Protein 3MXZ (pdb70)

InterPro domains:
  IPR004226 Tubulin binding cofactor A [PF02970] (3-100)
  IPR004226 Tubulin binding cofactor A [PTHR21500] (1-110)
  IPR036126 Tubulin binding cofactor A superfamily [SSF46988] (3-104)

Foldseek 3Di:
DVVLLVVLQVLLVQLVVLVVVLVVLVVQLVVLVVVLVVCVVVVPDPVVSVVSVVVNVVSVVVNVVSLVSNVVSLVVNVVSLVVDVVDYDDDDSNVSSVVSNVVSVVD

Nearest PDB structures (foldseek):
  3mxz-assembly1_A  TM=1.009E+00  e=8.841E-15  Arabidopsis thaliana
  1h7c-assembly1_A  TM=8.710E-01  e=8.071E-06  Homo sapiens
  6b87-assembly1_A-2  TM=8.299E-01  e=1.239E+00  synthetic construct
  2v0o-assembly2_C  TM=8.055E-01  e=3.592E+00  Homo sapiens
  6qv0-assembly1_A  TM=7.891E-01  e=8.718E+00  Thermotoga maritima MSB8

CATH classification: 1.20.58.90

GO terms:
  GO:0005515 protein binding (F, IPI)
  GO:0005777 peroxisome (C, HDA)
  GO:0005829 cytosol (C, HDA)

B-factor: mean 23.15, std 12.08, range [2.93, 102.71]

Sequence (107 aa):
HMATIRNLKIKTSTCKRIVKELHSYEKEVEREAAKTADMKDKGADPYDLKQQENVLGESRMMIPDCHKRLESALADLKSTLAELEETEKEGPEIEDAKKTVADVEKQ

Solvent-accessible surface area: 6914 Å² total; per-residue (Å²): 58,126,58,24,50,113,72,0,104,108,52,4,59,53,0,84,87,9,8,150,50,0,80,73,79,64,92,70,13,90,136,24,32,52,109,8,53,91,27,119,123,164,61,26,75,110,172,56,32,119,106,6,71,86,62,22,32,98,10,118,124,69,27,77,86,0,61,143,93,6,111,75,8,20,58,63,0,85,69,8,23,67,104,9,85,89,94,82,100,80,30,98,51,18,119,46,0,122,59,7,20,64,74,6,96,85,71

Secondary structure (DSSP, 8-state):
-HHHHHHHHHHHHHHHHHHHHHHHHHHHHHHHHHHHHHHHHTT--HHHHHHHHHHHHHHHHHHHHHHHHHHHHHHHHHHHHHHHHT-----HHHHHHHHHHHHHHT-

Organism: Arabidopsis thaliana (NCBI:txid3702)

Structure (mmCIF, N/CA/C/O backbone):
data_3MXZ
#
_entry.id   3MXZ
#
_cell.length_a   54.974
_cell.length_b   54.974
_cell.length_c   67.419
_cell.angle_alpha   90.00
_cell.angle_beta   90.00
_cell.angle_gamma   90.00
#
_symmetry.space_group_name_H-M   'I 41'
#
loop_
_entity.id
_entity.type
_entity.pdbx_description
1 polymer 'Tubulin-specific chaperone A'
2 non-polymer 'NITRATE ION'
3 water water
#
loop_
_atom_site.group_PDB
_atom_site.id
_atom_site.type_symbol
_atom_site.label_atom_id
_atom_site.label_alt_id
_atom_site.label_comp_id
_atom_site.label_asym_id
_atom_site.label_entity_id
_atom_site.label_seq_id
_atom_site.pdbx_PDB_ins_code
_atom_site.Cartn_x
_atom_site.Cartn_y
_atom_site.Cartn_z
_atom_site.occupancy
_atom_site.B_iso_or_equiv
_atom_site.auth_seq_id
_atom_site.auth_comp_id
_atom_site.auth_asym_id
_atom_site.auth_atom_id
_atom_site.pdbx_PDB_model_num
ATOM 1 N N . HIS A 1 3 ? 48.531 39.190 15.464 1.00 35.43 0 HIS A N 1
ATOM 2 C CA . HIS A 1 3 ? 48.290 40.293 16.385 1.00 30.80 0 HIS A CA 1
ATOM 3 C C . HIS A 1 3 ? 47.223 39.945 17.422 1.00 21.72 0 HIS A C 1
ATOM 4 O O . HIS A 1 3 ? 46.539 38.938 17.313 1.00 20.27 0 HIS A O 1
ATOM 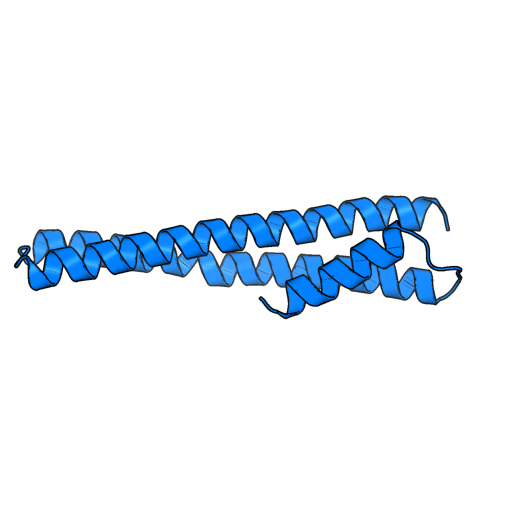5 N N . MET A 1 4 ? 47.084 40.798 18.427 1.00 28.18 1 MET A N 1
ATOM 6 C CA . MET A 1 4 ? 46.137 40.554 19.512 1.00 30.89 1 MET A CA 1
ATOM 7 C C . MET A 1 4 ? 44.689 40.348 19.032 1.00 25.68 1 MET A C 1
ATOM 8 O O . MET A 1 4 ? 43.997 39.455 19.517 1.00 25.19 1 MET A O 1
ATOM 13 N N . ALA A 1 5 ? 44.239 41.158 18.077 1.00 22.95 2 ALA A N 1
ATOM 14 C CA . ALA A 1 5 ? 42.869 41.052 17.570 1.00 24.09 2 ALA A CA 1
ATOM 15 C C . ALA A 1 5 ? 42.653 39.728 16.866 1.00 21.42 2 ALA A C 1
ATOM 16 O O . ALA A 1 5 ? 41.568 39.140 16.919 1.00 21.52 2 ALA A O 1
ATOM 18 N N . THR A 1 6 ? 43.693 39.284 16.175 1.00 19.76 3 THR A N 1
ATOM 19 C CA . THR A 1 6 ? 43.633 38.023 15.473 1.00 16.66 3 THR A CA 1
ATOM 20 C C . THR A 1 6 ? 43.441 36.898 16.482 1.00 17.43 3 THR A C 1
ATOM 21 O O . THR A 1 6 ? 42.705 35.954 16.217 1.00 14.54 3 THR A O 1
ATOM 25 N N . ILE A 1 7 ? 44.099 36.999 17.638 1.00 21.30 4 ILE A N 1
ATOM 26 C CA . ILE A 1 7 ? 43.906 35.996 18.690 1.00 18.64 4 ILE A CA 1
ATOM 27 C C . ILE A 1 7 ? 42.483 36.043 19.250 1.00 19.01 4 ILE A C 1
ATOM 28 O O . ILE A 1 7 ? 41.861 35.007 19.482 1.00 15.21 4 ILE A O 1
ATOM 33 N N . ARG A 1 8 ? 41.945 37.239 19.449 1.00 18.41 5 ARG A N 1
ATOM 34 C CA . ARG A 1 8 ? 40.559 37.317 19.884 1.00 21.33 5 ARG A CA 1
ATOM 35 C C . ARG A 1 8 ? 39.602 36.702 18.851 1.00 17.19 5 ARG A C 1
ATOM 36 O O . ARG A 1 8 ? 38.641 36.028 19.217 1.00 20.83 5 ARG A O 1
ATOM 44 N N . ASN A 1 9 ? 39.877 36.930 17.571 1.00 15.87 6 ASN A N 1
ATOM 45 C CA . ASN A 1 9 ? 39.141 36.270 16.493 1.00 16.20 6 ASN A CA 1
ATOM 46 C C . ASN A 1 9 ? 39.316 34.767 16.587 1.00 17.90 6 ASN A C 1
ATOM 47 O O . ASN A 1 9 ? 38.359 34.005 16.455 1.00 14.57 6 ASN A O 1
ATOM 52 N N . LEU A 1 10 ? 40.553 34.348 16.808 1.00 12.74 7 LEU A N 1
ATOM 53 C CA . LEU A 1 10 ? 40.861 32.933 16.939 1.00 8.91 7 LEU A CA 1
ATOM 54 C C . LEU A 1 10 ? 40.005 32.314 18.034 1.00 9.65 7 LEU A C 1
ATOM 55 O O . LEU A 1 10 ? 39.467 31.223 17.864 1.00 14.24 7 LEU A O 1
ATOM 60 N N . LYS A 1 11 ? 39.872 33.011 19.154 1.00 11.16 8 LYS A N 1
ATOM 61 C CA . LYS A 1 11 ? 39.093 32.479 20.262 1.00 12.44 8 LYS A CA 1
ATOM 62 C C . LYS A 1 11 ? 37.651 32.220 19.847 1.00 13.85 8 LYS A C 1
ATOM 63 O O . LYS A 1 11 ? 37.069 31.198 20.207 1.00 12.47 8 LYS A O 1
ATOM 69 N N . ILE A 1 12 ? 37.076 33.151 19.097 1.00 11.04 9 ILE A N 1
ATOM 70 C CA . ILE A 1 12 ? 35.690 33.004 18.662 1.00 12.29 9 ILE A CA 1
ATOM 71 C C . ILE A 1 12 ? 35.594 31.831 17.717 1.00 11.07 9 ILE A C 1
ATOM 72 O O . ILE A 1 12 ? 34.672 31.021 17.809 1.00 13.15 9 ILE A O 1
ATOM 77 N N . LYS A 1 13 ? 36.563 31.733 16.814 1.00 10.75 10 LYS A N 1
ATOM 78 C CA . LYS A 1 13 ? 36.514 30.671 15.826 1.00 10.22 10 LYS A CA 1
ATOM 79 C C . LYS A 1 13 ? 36.726 29.313 16.467 1.00 10.28 10 LYS A C 1
ATOM 80 O O . LYS A 1 13 ? 36.147 28.323 16.050 1.00 10.13 10 LYS A O 1
ATOM 86 N N . THR A 1 14 ? 37.548 29.258 17.501 1.00 11.23 11 THR A N 1
ATOM 87 C CA . THR A 1 14 ? 37.706 28.019 18.241 1.00 8.01 11 THR A CA 1
ATOM 88 C C . THR A 1 14 ? 36.400 27.642 18.915 1.00 10.53 11 THR A C 1
ATOM 89 O O . THR A 1 14 ? 35.976 26.493 18.867 1.00 11.95 11 THR A O 1
ATOM 93 N N . SER A 1 15 ? 35.774 28.611 19.568 1.00 9.75 12 SER A N 1
ATOM 94 C CA . SER A 1 15 ? 34.493 28.337 20.227 1.00 7.87 12 SER A CA 1
ATOM 95 C C . SER A 1 15 ? 33.425 27.856 19.244 1.00 11.74 12 SER A C 1
ATOM 96 O O . SER A 1 15 ? 32.656 26.949 19.555 1.00 13.46 12 SER A O 1
ATOM 99 N N . THR A 1 16 ? 33.384 28.464 18.062 1.00 10.51 13 THR A N 1
ATOM 100 C CA . THR A 1 16 ? 32.470 28.038 17.013 1.00 9.03 13 THR A CA 1
ATOM 101 C C . THR A 1 16 ? 32.687 26.575 16.680 1.00 11.49 13 THR A C 1
ATOM 102 O O . THR A 1 16 ? 31.731 25.797 16.648 1.00 10.08 13 THR A O 1
ATOM 106 N N . CYS A 1 17 ? 33.939 26.187 16.464 1.00 10.28 14 CYS A N 1
ATOM 107 C CA . CYS A 1 17 ? 34.216 24.779 16.173 1.00 8.08 14 CYS A CA 1
ATOM 108 C C . CYS A 1 17 ? 33.752 23.892 17.317 1.00 8.88 14 CYS A C 1
ATOM 109 O O . CYS A 1 17 ? 33.087 22.884 17.091 1.00 11.35 14 CYS A O 1
ATOM 112 N N . LYS A 1 18 ? 34.105 24.255 18.549 1.00 10.47 15 LYS A N 1
ATOM 113 C CA . LYS A 1 18 ? 33.723 23.425 19.695 1.00 10.50 15 LYS A CA 1
ATOM 114 C C . LYS A 1 18 ? 32.220 23.284 19.777 1.00 11.09 15 LYS A C 1
ATOM 115 O O . LYS A 1 18 ? 31.701 22.212 20.101 1.00 13.88 15 LYS A O 1
ATOM 121 N N . ARG A 1 19 ? 31.510 24.374 19.500 1.00 10.04 16 ARG A N 1
ATOM 122 C CA . ARG A 1 19 ? 30.059 24.303 19.581 1.00 11.45 16 ARG A CA 1
ATOM 123 C C . ARG A 1 19 ? 29.475 23.396 18.517 1.00 11.30 16 ARG A C 1
ATOM 124 O O . ARG A 1 19 ? 28.550 22.640 18.781 0.50 2.93 16 ARG A O 1
ATOM 129 N N . ILE A 1 20 ? 29.983 23.513 17.301 1.00 11.84 17 ILE A N 1
ATOM 130 C CA . ILE A 1 20 ? 29.442 22.697 16.224 1.00 10.36 17 ILE A CA 1
ATOM 131 C C . ILE A 1 20 ? 29.757 21.239 16.483 1.00 12.24 17 ILE A C 1
ATOM 132 O O . ILE A 1 20 ? 28.969 20.364 16.159 1.00 11.68 17 ILE A O 1
ATOM 137 N N . VAL A 1 21 ? 30.903 20.967 17.089 1.00 9.70 18 VAL A N 1
ATOM 138 C CA . VAL A 1 21 ? 31.186 19.591 17.474 1.00 10.33 18 VAL A CA 1
ATOM 139 C C . VAL A 1 21 ? 30.147 19.104 18.475 1.00 12.41 18 VAL A C 1
ATOM 140 O O . VAL A 1 21 ? 29.678 17.959 18.402 1.00 12.00 18 VAL A O 1
ATOM 144 N N . LYS A 1 22 ? 29.7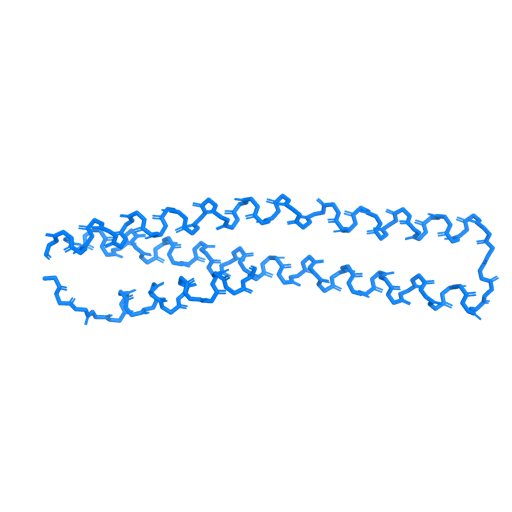87 19.968 19.418 1.00 11.72 19 LYS A N 1
ATOM 145 C CA . LYS A 1 22 ? 28.777 19.592 20.401 1.00 13.02 19 LYS A CA 1
ATOM 146 C C . LYS A 1 22 ? 27.445 19.348 19.702 1.00 11.78 19 LYS A C 1
ATOM 147 O O . LYS A 1 22 ? 26.767 18.366 19.974 1.00 13.04 19 LYS A O 1
ATOM 153 N N . GLU A 1 23 ? 27.077 20.228 18.782 1.00 10.72 20 GLU A N 1
ATOM 154 C CA . GLU A 1 23 ? 25.839 20.041 18.025 1.00 9.30 20 GLU A CA 1
ATOM 155 C C . GLU A 1 23 ? 25.894 18.740 17.242 1.00 10.62 20 GLU A C 1
ATOM 156 O O . GLU A 1 23 ? 24.937 17.971 17.212 1.00 12.77 20 GLU A O 1
ATOM 162 N N . LEU A 1 24 ? 27.024 18.490 16.600 1.00 9.76 21 LEU A N 1
ATOM 163 C CA . LEU A 1 24 ? 27.176 17.269 15.835 1.00 12.31 21 LEU A CA 1
ATOM 164 C C . LEU A 1 24 ? 26.956 16.073 16.746 1.00 13.66 21 LEU A C 1
ATOM 165 O O . LEU A 1 24 ? 26.216 15.161 16.414 1.00 13.73 21 LEU A O 1
ATOM 170 N N . HIS A 1 25 ? 27.608 16.068 17.902 1.00 11.56 22 HIS A N 1
ATOM 171 C CA . HIS A 1 25 ? 27.407 14.958 18.832 1.00 11.57 22 HIS A CA 1
ATOM 172 C C . HIS A 1 25 ? 25.962 14.804 19.280 1.00 14.42 22 HIS A C 1
ATOM 173 O O . HIS A 1 25 ? 25.476 13.684 19.477 1.00 15.51 22 HIS A O 1
ATOM 180 N N . SER A 1 26 ? 25.266 15.921 19.448 1.00 11.64 23 SER A N 1
ATOM 181 C CA . SER A 1 26 ? 23.871 15.852 19.836 1.00 14.37 23 SER A CA 1
ATOM 182 C C . SER A 1 26 ? 23.052 15.213 18.732 1.00 12.24 23 SER A C 1
ATOM 183 O O . SER A 1 26 ? 22.181 14.384 19.009 1.00 14.58 23 SER A O 1
ATOM 186 N N . TYR A 1 27 ? 23.313 15.611 17.489 1.00 14.04 24 TYR A N 1
ATOM 187 C CA . TYR A 1 27 ? 22.604 15.015 16.360 1.00 10.58 24 TYR A CA 1
ATOM 188 C C . TYR A 1 27 ? 22.934 13.540 16.300 1.00 12.56 24 TYR A C 1
ATOM 189 O O . TYR A 1 27 ? 22.061 12.710 16.036 1.00 12.41 24 TYR A O 1
ATOM 198 N N . GLU A 1 28 ? 24.202 13.206 16.532 1.00 11.52 25 GLU A N 1
ATOM 199 C CA . GLU A 1 28 ? 24.614 11.802 16.461 1.00 12.67 25 GLU A CA 1
ATOM 200 C C . GLU A 1 28 ? 23.950 10.955 17.528 1.00 14.65 25 GLU A C 1
ATOM 201 O O . GLU A 1 28 ? 23.568 9.813 17.274 1.00 14.54 25 GLU A O 1
ATOM 207 N N . LYS A 1 29 ? 23.820 11.513 18.725 1.00 16.39 26 LYS A N 1
ATOM 208 C CA . LYS A 1 29 ? 23.191 10.790 19.816 1.00 12.36 26 LYS A CA 1
ATOM 209 C C . LYS A 1 29 ? 21.713 10.588 19.495 1.00 12.48 26 LYS A C 1
ATOM 210 O O . LYS A 1 29 ? 21.149 9.545 19.799 1.00 14.04 26 LYS A O 1
ATOM 216 N N . GLU A 1 30 ? 21.087 11.5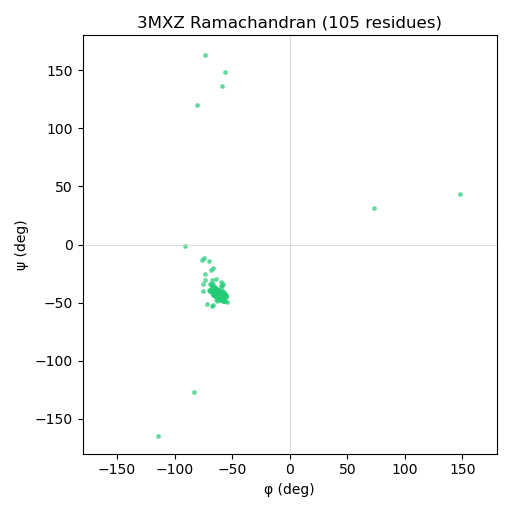73 18.858 1.00 13.43 27 GLU A N 1
ATOM 217 C CA . GLU A 1 30 ? 19.696 11.412 18.467 1.00 11.81 27 GLU A CA 1
ATOM 218 C C . GLU A 1 30 ? 19.582 10.274 17.459 1.00 13.16 27 GLU A C 1
ATOM 219 O O . GLU A 1 30 ? 18.690 9.433 17.567 1.00 13.83 27 GLU A O 1
ATOM 225 N N . VAL A 1 31 ? 20.497 10.224 16.500 1.00 10.55 28 VAL A N 1
ATOM 226 C CA . VAL A 1 31 ? 20.501 9.116 15.546 1.00 8.29 28 VAL A CA 1
ATOM 227 C C . VAL A 1 31 ? 20.624 7.780 16.279 1.00 12.88 28 VAL A C 1
ATOM 228 O O . VAL A 1 31 ? 19.867 6.844 16.017 1.00 12.29 28 VAL A O 1
ATOM 232 N N . GLU A 1 32 ? 21.584 7.688 17.189 1.00 11.42 29 GLU A N 1
ATOM 233 C CA . GLU A 1 32 ? 21.806 6.442 17.904 1.00 8.92 29 GLU A CA 1
ATOM 234 C C . GLU A 1 32 ? 20.542 6.036 18.676 1.00 11.35 29 GLU A C 1
ATOM 235 O O . GLU A 1 32 ? 20.142 4.865 18.684 1.00 12.41 29 GLU A O 1
ATOM 241 N N . ARG A 1 33 ? 19.890 7.004 19.302 1.00 10.37 30 ARG A N 1
ATOM 242 C CA . ARG A 1 33 ? 18.698 6.703 20.072 1.00 9.58 30 ARG A CA 1
ATOM 243 C C . ARG A 1 33 ? 17.565 6.263 19.165 1.00 8.59 30 ARG A C 1
ATOM 244 O O . ARG A 1 33 ? 16.802 5.352 19.507 1.00 10.90 30 ARG A O 1
ATOM 252 N N . GLU A 1 34 ? 17.427 6.945 18.031 1.00 9.54 31 GLU A N 1
ATOM 253 C CA 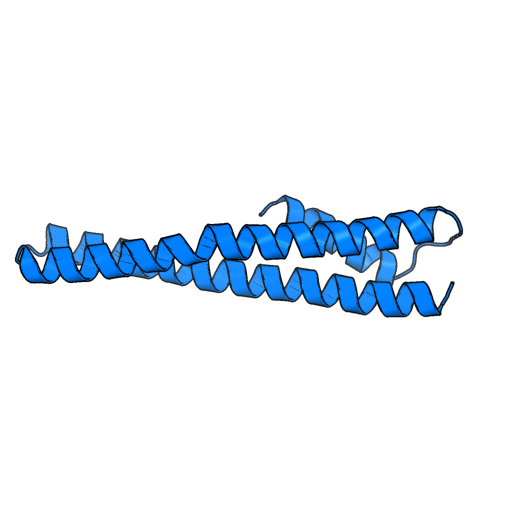. GLU A 1 34 ? 16.373 6.598 17.090 1.00 9.38 31 GLU A CA 1
ATOM 254 C C . GLU A 1 34 ? 16.649 5.259 16.433 1.00 11.18 31 GLU A C 1
ATOM 255 O O . GLU A 1 34 ? 15.732 4.509 16.135 1.00 12.25 31 GLU A O 1
ATOM 261 N N . ALA A 1 35 ? 17.918 4.959 16.206 1.00 10.24 32 ALA A N 1
ATOM 262 C CA . ALA A 1 35 ? 18.274 3.678 15.613 1.00 9.02 32 ALA A CA 1
ATOM 263 C C . ALA A 1 35 ? 17.994 2.564 16.606 1.00 11.42 32 ALA A C 1
ATOM 264 O O . ALA A 1 35 ? 17.514 1.492 16.228 1.00 12.93 32 ALA A O 1
ATOM 266 N N . ALA A 1 36 ? 18.290 2.814 17.881 1.00 11.13 33 ALA A N 1
ATOM 267 C CA . ALA A 1 36 ? 17.988 1.811 18.905 1.00 9.75 33 ALA A CA 1
ATOM 268 C C . ALA A 1 36 ? 16.482 1.616 19.045 1.00 11.63 33 ALA A C 1
ATOM 269 O O . ALA A 1 36 ? 16.004 0.503 19.236 1.00 13.41 33 ALA A O 1
ATOM 271 N N . LYS A 1 37 ? 15.727 2.701 18.954 1.00 12.43 34 LYS A N 1
ATOM 272 C CA . LYS A 1 37 ? 14.284 2.575 19.015 1.00 9.73 34 LYS A CA 1
ATOM 273 C C . LYS A 1 37 ? 13.770 1.748 17.835 1.00 11.42 34 LYS A C 1
ATOM 274 O O . LYS A 1 37 ? 12.897 0.905 17.995 1.00 12.42 34 LYS A O 1
ATOM 280 N N . THR A 1 38 ? 14.312 1.997 16.646 1.00 12.28 35 THR A N 1
ATOM 281 C CA . THR A 1 38 ? 13.921 1.211 15.484 1.00 12.10 35 THR A CA 1
ATOM 282 C C . THR A 1 38 ? 14.158 -0.273 15.757 1.00 15.40 35 THR A C 1
ATOM 283 O O . THR A 1 38 ? 13.271 -1.090 15.542 1.00 16.92 35 THR A O 1
ATOM 287 N N . ALA A 1 39 ? 15.346 -0.612 16.252 1.00 14.66 36 ALA A N 1
ATOM 288 C CA . ALA A 1 39 ? 15.666 -2.005 16.540 1.00 18.70 36 ALA A CA 1
ATOM 289 C C . ALA A 1 39 ? 14.693 -2.602 17.549 1.00 21.00 36 ALA A C 1
ATOM 290 O O . ALA A 1 39 ? 14.235 -3.738 17.383 1.00 24.81 36 ALA A O 1
ATOM 292 N N . ASP A 1 40 ? 14.378 -1.838 18.592 1.00 20.14 37 ASP A N 1
ATOM 293 C CA . ASP A 1 40 ? 13.475 -2.309 19.637 1.00 17.89 37 ASP A CA 1
ATOM 294 C C . ASP A 1 40 ? 12.089 -2.550 19.087 1.00 21.71 37 ASP A C 1
ATOM 295 O O . ASP A 1 40 ? 11.421 -3.515 19.456 1.00 25.29 37 ASP A O 1
ATOM 300 N N . MET A 1 41 ? 11.643 -1.660 18.212 1.00 15.89 38 MET A N 1
ATOM 301 C CA . MET A 1 41 ? 10.336 -1.845 17.593 1.00 16.86 38 MET A CA 1
ATOM 302 C C . MET A 1 41 ? 10.304 -3.055 16.667 1.00 20.09 38 MET A C 1
ATOM 303 O O . MET A 1 41 ? 9.292 -3.742 16.579 1.00 25.03 38 MET A O 1
ATOM 308 N N . LYS A 1 42 ? 11.398 -3.319 15.967 1.00 25.51 39 LYS A N 1
ATOM 309 C CA . LYS A 1 42 ? 11.433 -4.489 15.088 1.00 27.53 39 LYS A CA 1
ATOM 310 C C . LYS A 1 42 ? 11.371 -5.793 15.856 1.00 35.87 39 LYS A C 1
ATOM 311 O O . LYS A 1 42 ? 10.559 -6.667 15.547 1.00 31.63 39 LYS A O 1
ATOM 317 N N . ASP A 1 43 ? 12.238 -5.958 16.846 1.00 32.75 40 ASP A N 1
ATOM 318 C CA . ASP A 1 43 ? 12.227 -7.227 17.563 1.00 42.92 40 ASP A CA 1
ATOM 319 C C . ASP A 1 43 ? 11.019 -7.322 18.498 1.00 45.18 40 ASP A C 1
ATOM 320 O O . ASP A 1 43 ? 10.696 -8.395 19.007 1.00 48.43 40 ASP A O 1
ATOM 325 N N . LYS A 1 44 ? 10.338 -6.197 18.695 1.00 35.09 41 LYS A N 1
ATOM 326 C CA . LYS A 1 44 ? 9.108 -6.185 19.476 1.00 28.93 41 LYS A CA 1
ATOM 327 C C . LYS A 1 44 ? 7.878 -6.406 18.587 1.00 33.43 41 LYS A C 1
ATOM 328 O O . LYS A 1 44 ? 6.752 -6.447 19.074 1.00 37.93 41 LYS A O 1
ATOM 334 N N . GLY A 1 45 ? 8.101 -6.539 17.283 1.00 34.80 42 GLY A N 1
ATOM 335 C CA . GLY A 1 45 ? 7.024 -6.818 16.346 1.00 29.58 42 GLY A CA 1
ATOM 336 C C . GLY A 1 45 ? 6.084 -5.657 16.061 1.00 31.48 42 GLY A C 1
ATOM 337 O O . GLY A 1 45 ? 4.893 -5.857 15.797 1.00 28.04 42 GLY A O 1
ATOM 338 N N . ALA A 1 46 ? 6.605 -4.435 16.105 1.00 24.90 43 ALA A N 1
ATOM 339 C CA . ALA A 1 46 ? 5.781 -3.275 15.770 1.00 19.52 43 ALA A CA 1
ATOM 340 C C . ALA A 1 46 ? 5.205 -3.471 14.381 1.00 22.74 43 ALA A C 1
ATOM 341 O O . ALA A 1 46 ? 5.826 -4.110 13.529 1.00 22.07 43 ALA A O 1
ATOM 343 N N . ASP A 1 47 ? 4.011 -2.932 14.157 1.00 23.58 44 ASP A N 1
ATOM 344 C CA . ASP A 1 47 ? 3.366 -3.084 12.860 1.00 19.85 44 ASP A CA 1
ATOM 345 C C . ASP A 1 47 ? 4.073 -2.197 11.835 1.00 18.42 44 ASP A C 1
ATOM 346 O O . ASP A 1 47 ? 4.852 -1.311 12.208 1.00 16.53 44 ASP A O 1
ATOM 351 N N . PRO A 1 48 ? 3.851 -2.466 10.540 1.00 20.58 45 PRO A N 1
ATOM 352 C CA . PRO A 1 48 ? 4.554 -1.755 9.467 1.00 19.86 45 PRO A CA 1
ATOM 353 C C . PRO A 1 48 ? 4.337 -0.247 9.472 1.00 18.23 45 PRO A C 1
ATOM 354 O O . PRO A 1 48 ? 5.229 0.490 9.078 1.00 18.52 45 PRO A O 1
ATOM 358 N N . TYR A 1 49 ? 3.167 0.207 9.902 1.00 14.37 46 TYR A N 1
ATOM 359 C CA . TYR A 1 49 ? 2.881 1.634 9.936 1.00 13.05 46 TYR A CA 1
ATOM 360 C C . TYR A 1 49 ? 3.756 2.299 10.986 1.00 15.25 46 TYR A C 1
ATOM 361 O O . TYR A 1 49 ? 4.467 3.269 10.705 1.00 14.86 46 TYR A O 1
ATOM 370 N N . ASP A 1 50 ? 3.714 1.760 12.201 1.00 14.55 47 ASP A N 1
ATOM 371 C CA . ASP A 1 50 ? 4.536 2.278 13.285 1.00 14.02 47 ASP A CA 1
ATOM 372 C C . ASP A 1 50 ? 6.022 2.169 12.959 1.00 16.03 47 ASP A C 1
ATOM 373 O O . ASP A 1 50 ? 6.796 3.082 13.250 1.00 14.95 47 ASP A O 1
ATOM 378 N N . LEU A 1 51 ? 6.425 1.039 12.384 1.00 15.73 48 LEU A N 1
ATOM 379 C CA . LEU A 1 51 ? 7.816 0.871 11.971 1.00 15.73 48 LEU A CA 1
ATOM 380 C C . LEU A 1 51 ? 8.210 1.879 10.907 1.00 13.91 48 LEU A C 1
ATOM 381 O O . LEU A 1 51 ? 9.307 2.440 10.963 1.00 14.37 48 LEU A O 1
ATOM 386 N N . LYS A 1 52 ? 7.332 2.104 9.936 1.00 12.97 49 LYS A N 1
ATOM 387 C CA . LYS A 1 52 ? 7.643 3.077 8.896 1.00 11.33 49 LYS A CA 1
ATOM 388 C C . LYS A 1 52 ? 7.784 4.467 9.502 1.00 13.14 49 LYS A C 1
ATOM 389 O O . LYS A 1 52 ? 8.696 5.214 9.157 1.00 12.79 49 LYS A O 1
ATOM 395 N N . GLN A 1 53 ? 6.880 4.810 10.409 1.00 12.68 50 GLN A N 1
ATOM 396 C CA . GLN A 1 53 ? 6.937 6.101 11.074 1.00 11.42 50 GLN A CA 1
ATOM 397 C C . GLN A 1 53 ? 8.292 6.281 11.727 1.00 11.11 50 GLN 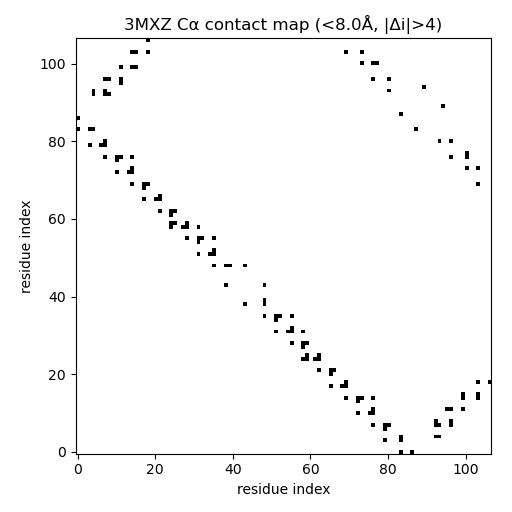A C 1
ATOM 398 O O . GLN A 1 53 ? 8.908 7.334 11.609 1.00 14.04 50 GLN A O 1
ATOM 404 N N . GLN A 1 54 ? 8.762 5.232 12.393 1.00 11.86 51 GLN A N 1
ATOM 405 C CA . GLN A 1 54 ? 10.000 5.325 13.155 1.00 10.14 51 GLN A CA 1
ATOM 406 C C . GLN A 1 54 ? 11.193 5.318 12.220 1.00 12.61 51 GLN A C 1
ATOM 407 O O . GLN A 1 54 ? 12.204 5.965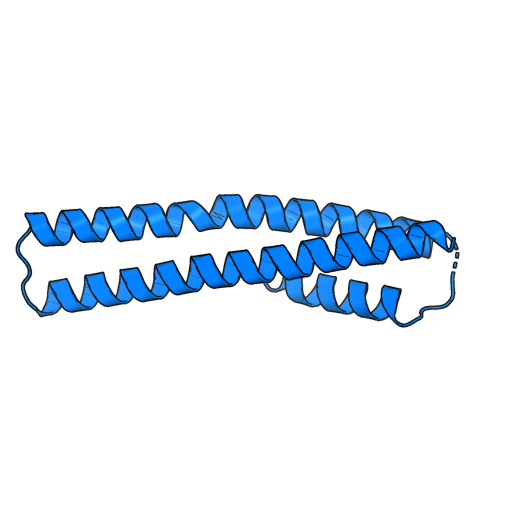 12.488 1.00 13.26 51 GLN A O 1
ATOM 413 N N . GLU A 1 55 ? 11.073 4.590 11.116 1.00 12.50 52 GLU A N 1
ATOM 414 C CA . GLU A 1 55 ? 12.142 4.583 10.120 1.00 13.36 52 GLU A CA 1
ATOM 415 C C . GLU A 1 55 ? 12.289 5.966 9.498 1.00 13.02 52 GLU A C 1
ATOM 416 O O . GLU A 1 55 ? 13.398 6.404 9.233 1.00 12.76 52 GLU A O 1
ATOM 422 N N . ASN A 1 56 ? 11.175 6.655 9.291 1.00 13.55 53 ASN A N 1
ATOM 423 C CA . ASN A 1 56 ? 11.222 8.035 8.808 1.00 15.11 53 ASN A CA 1
ATOM 424 C C . ASN A 1 56 ? 11.889 8.962 9.820 1.00 11.54 53 ASN A C 1
ATOM 425 O O . ASN A 1 56 ? 12.665 9.853 9.448 1.00 14.65 53 ASN A O 1
ATOM 430 N N . VAL A 1 57 ? 11.572 8.774 11.098 1.00 11.69 54 VAL A N 1
ATOM 431 C CA . VAL A 1 57 ? 12.192 9.570 12.150 1.00 12.44 54 VAL A CA 1
ATOM 432 C C . VAL A 1 57 ? 13.700 9.364 12.145 1.00 14.32 54 VAL A C 1
ATOM 433 O O . VAL A 1 57 ? 14.470 10.323 12.175 1.00 12.63 54 VAL A O 1
ATOM 437 N N . LEU A 1 58 ? 14.117 8.105 12.096 1.00 10.69 55 LEU A N 1
ATOM 438 C CA . LEU A 1 58 ? 15.534 7.792 12.015 1.00 10.33 55 LEU A CA 1
ATOM 439 C C . LEU A 1 58 ? 16.171 8.415 10.776 1.00 10.75 55 LEU A C 1
ATOM 440 O O . LEU A 1 58 ? 17.234 9.010 10.851 1.00 11.76 55 LEU A O 1
ATOM 445 N N . GLY A 1 59 ? 15.505 8.265 9.634 1.00 11.45 56 GLY A N 1
ATOM 446 C CA . GLY A 1 59 ? 16.038 8.806 8.399 1.00 11.25 56 GLY A CA 1
ATOM 447 C C . GLY A 1 59 ? 16.275 10.294 8.511 1.00 14.16 56 GLY A C 1
ATOM 448 O O . GLY A 1 59 ? 17.310 10.795 8.075 1.00 13.66 56 GLY A O 1
ATOM 449 N N . GLU A 1 60 ? 15.316 11.004 9.097 1.00 11.12 57 GLU A N 1
ATOM 450 C CA . GLU A 1 60 ? 15.432 12.450 9.211 1.00 11.22 57 GLU A CA 1
ATOM 451 C C . GLU A 1 60 ? 16.521 12.814 10.206 1.00 10.63 57 GLU A C 1
ATOM 452 O O . GLU A 1 60 ? 17.285 13.755 9.981 1.00 14.32 57 GLU A O 1
ATOM 458 N N . SER A 1 61 ? 16.615 12.059 11.298 1.00 10.43 58 SER A N 1
ATOM 459 C CA . SER A 1 61 ? 17.701 12.304 12.250 1.00 11.94 58 SER A CA 1
ATOM 460 C C . SER A 1 61 ? 19.056 12.195 11.544 1.00 11.74 58 SER A C 1
ATOM 461 O O . SER A 1 61 ? 19.974 13.004 11.779 1.00 12.77 58 SER A O 1
ATOM 465 N N . ARG A 1 62 ? 19.192 11.210 10.669 1.00 11.06 59 ARG A N 1
ATOM 466 C CA . ARG A 1 62 ? 20.450 11.030 9.961 1.00 9.92 59 ARG A CA 1
ATOM 467 C C . ARG A 1 62 ? 20.712 12.171 9.004 1.00 12.56 59 ARG A C 1
ATOM 468 O O . ARG A 1 62 ? 21.859 12.510 8.747 1.00 13.15 59 ARG A O 1
ATOM 476 N N . MET A 1 63 ? 19.654 12.762 8.465 1.00 11.48 60 MET A N 1
ATOM 477 C CA . MET A 1 63 ? 19.825 13.817 7.478 1.00 11.89 60 MET A CA 1
ATOM 478 C C . MET A 1 63 ? 20.383 15.082 8.107 1.00 16.81 60 MET A C 1
ATOM 479 O O . MET A 1 63 ? 20.847 15.977 7.396 1.00 15.33 60 MET A O 1
ATOM 484 N N . MET A 1 64 ? 20.355 15.154 9.436 1.00 13.72 61 MET A N 1
ATOM 485 C CA . MET A 1 64 ? 20.902 16.308 10.132 1.00 12.43 61 MET A CA 1
ATOM 486 C C . MET A 1 64 ? 22.415 16.294 10.094 1.00 13.68 61 MET A C 1
ATOM 487 O O . MET A 1 64 ? 23.066 17.341 10.185 1.00 14.74 61 MET A O 1
ATOM 492 N N . ILE A 1 65 ? 22.979 15.103 9.961 1.00 11.90 62 ILE A N 1
ATOM 493 C CA . ILE A 1 65 ? 24.415 14.937 10.182 1.00 13.20 62 ILE A CA 1
ATOM 494 C C . ILE A 1 65 ? 25.316 15.528 9.083 1.00 14.35 62 ILE A C 1
ATOM 495 O O . ILE A 1 65 ? 26.209 16.302 9.384 1.00 12.22 62 ILE A O 1
ATOM 500 N N . PRO A 1 66 ? 25.077 15.196 7.809 1.00 12.73 63 PRO A N 1
ATOM 501 C CA . PRO A 1 66 ? 25.964 15.774 6.787 1.00 10.88 63 PRO A CA 1
ATOM 502 C C . PRO A 1 66 ? 25.951 17.303 6.779 1.00 12.23 63 PRO A C 1
ATOM 503 O O . PRO A 1 66 ? 26.987 17.929 6.614 1.00 14.22 63 PRO A O 1
ATOM 507 N N . ASP A 1 67 ? 24.778 17.902 6.954 1.00 11.88 64 ASP A N 1
ATOM 508 C CA . ASP A 1 67 ? 24.670 19.348 6.983 1.00 14.50 64 ASP A CA 1
ATOM 509 C C . ASP A 1 67 ? 25.491 19.901 8.144 1.00 12.33 64 ASP A C 1
ATOM 510 O O . ASP A 1 67 ? 26.184 20.923 8.013 1.00 14.71 64 ASP A O 1
ATOM 515 N N . CYS A 1 68 ? 25.414 19.217 9.278 1.00 10.91 65 CYS A N 1
ATOM 516 C CA . CYS A 1 68 ? 26.205 19.618 10.432 1.00 10.88 65 CYS A CA 1
ATOM 517 C C . CYS A 1 68 ? 27.700 19.475 10.118 1.00 10.99 65 CYS A C 1
ATOM 518 O O . CYS A 1 68 ? 28.500 20.343 10.469 1.00 11.24 65 CYS A O 1
ATOM 521 N N . HIS A 1 69 ? 28.080 18.376 9.465 1.00 11.09 66 HIS A N 1
ATOM 522 C CA . HIS A 1 69 ? 29.478 18.213 9.046 1.00 11.13 66 HIS A CA 1
ATOM 523 C C . HIS A 1 69 ? 29.923 19.362 8.156 1.00 13.47 66 HIS A C 1
ATOM 524 O O . HIS A 1 69 ? 31.039 19.881 8.287 1.00 13.21 66 HIS A O 1
ATOM 531 N N . LYS A 1 70 ? 29.057 19.757 7.237 1.00 13.33 67 LYS A N 1
ATOM 532 C CA . LYS A 1 70 ? 29.407 20.834 6.336 1.00 13.65 67 LYS A CA 1
ATOM 533 C C . LYS A 1 70 ? 29.715 22.091 7.119 1.00 12.41 67 LYS A C 1
ATOM 534 O O . LYS A 1 70 ? 30.719 22.760 6.875 1.00 12.37 67 LYS A O 1
ATOM 540 N N . ARG A 1 71 ? 28.847 22.419 8.074 1.00 12.44 68 ARG A N 1
ATOM 541 C CA . ARG A 1 71 ? 29.077 23.583 8.918 1.00 10.73 68 ARG A CA 1
ATOM 542 C C . ARG A 1 71 ? 30.347 23.423 9.737 1.00 11.30 68 ARG A C 1
ATOM 543 O O . ARG A 1 71 ? 31.101 24.377 9.922 1.00 10.87 68 ARG A O 1
ATOM 551 N N . LEU A 1 72 ? 30.587 22.219 10.227 1.00 11.34 69 LEU A N 1
ATOM 552 C CA . LEU A 1 72 ? 31.795 21.971 11.006 1.00 10.91 69 LEU A CA 1
ATOM 553 C C . LEU A 1 72 ? 33.044 22.147 10.155 1.00 10.92 69 LEU A C 1
ATOM 554 O O . LEU A 1 72 ? 34.053 22.696 10.614 1.00 12.37 69 LEU A O 1
ATOM 559 N N . GLU A 1 73 ? 32.997 21.642 8.925 1.00 12.73 70 GLU A N 1
ATOM 560 C CA . GLU A 1 73 ? 34.129 21.749 8.019 1.00 14.41 70 GLU A CA 1
ATOM 561 C C . GLU A 1 73 ? 34.392 23.214 7.703 1.00 16.59 70 GLU A C 1
ATOM 562 O O . GLU A 1 73 ? 35.541 23.640 7.603 1.00 15.08 70 GLU A O 1
ATOM 568 N N . SER A 1 74 ? 33.320 23.984 7.555 1.00 12.82 71 SER A N 1
ATOM 569 C CA . SER A 1 74 ? 33.461 25.408 7.274 1.00 13.77 71 SER A CA 1
ATOM 570 C C . SER A 1 74 ? 34.116 26.105 8.452 1.00 14.44 71 SER A C 1
ATOM 571 O O . SER A 1 74 ? 34.988 26.955 8.276 1.00 16.32 71 SER A O 1
ATOM 575 N N . ALA A 1 75 ? 33.687 25.734 9.653 1.00 11.49 72 ALA A N 1
ATOM 576 C CA . ALA A 1 75 ? 34.216 26.337 10.869 1.00 9.20 72 ALA A CA 1
ATOM 577 C C . ALA A 1 75 ? 35.668 25.939 11.068 1.00 14.46 72 ALA A C 1
ATOM 578 O O . ALA A 1 75 ? 36.499 26.747 11.474 1.00 14.59 72 ALA A O 1
ATOM 580 N N . LEU A 1 76 ? 35.979 24.693 10.742 1.00 14.06 73 LEU A N 1
ATOM 581 C CA . LEU A 1 76 ? 37.356 24.229 10.813 1.00 12.29 73 LEU A CA 1
ATOM 582 C C . LEU A 1 76 ? 38.233 25.003 9.834 1.00 17.64 73 LEU A C 1
ATOM 583 O O . LEU A 1 76 ? 39.371 25.341 10.151 1.00 19.51 73 LEU A O 1
ATOM 588 N N . ALA A 1 77 ? 37.710 25.281 8.640 1.00 14.94 74 ALA A N 1
ATOM 589 C CA . ALA A 1 77 ? 38.455 26.068 7.652 1.00 18.39 74 ALA A CA 1
ATOM 590 C C . ALA A 1 77 ? 38.678 27.501 8.121 1.00 20.95 74 ALA A C 1
ATOM 591 O O . ALA A 1 77 ? 39.737 28.082 7.893 1.00 23.35 74 ALA A O 1
ATOM 593 N N . ASP A 1 78 ? 37.670 28.063 8.771 1.00 19.05 75 ASP A N 1
ATOM 594 C CA . ASP A 1 78 ? 37.748 29.411 9.320 1.00 15.99 75 ASP A CA 1
ATOM 595 C C . ASP A 1 78 ? 38.833 29.438 10.386 1.00 17.57 75 ASP A C 1
ATOM 596 O O . ASP A 1 78 ? 39.689 30.310 10.383 1.00 19.44 75 ASP A O 1
ATOM 601 N N . LEU A 1 79 ? 38.798 28.467 11.294 1.00 17.32 76 LEU A N 1
ATOM 602 C CA . LEU A 1 79 ? 39.795 28.368 12.364 1.00 11.51 76 LEU A CA 1
ATOM 603 C C . LEU A 1 79 ? 41.194 28.163 11.800 1.00 16.17 76 LEU A C 1
ATOM 604 O O . LEU A 1 79 ? 42.149 28.815 12.224 1.00 17.31 76 LEU A O 1
ATOM 609 N N . LYS A 1 80 ? 41.319 27.239 10.859 1.00 18.29 77 LYS A N 1
ATOM 610 C CA . LYS A 1 80 ? 42.623 26.938 10.290 1.00 19.05 77 LYS A CA 1
ATOM 611 C C . LYS A 1 80 ? 43.193 28.152 9.578 1.00 20.99 77 LYS A C 1
ATOM 612 O O . LYS A 1 80 ? 44.393 28.425 9.667 1.00 24.48 77 LYS A O 1
ATOM 618 N N . SER A 1 81 ? 42.331 28.890 8.885 1.00 24.89 78 SER A N 1
ATOM 619 C CA . SER A 1 81 ? 42.743 30.104 8.178 1.00 24.16 78 SER A CA 1
ATOM 620 C C . SER A 1 81 ? 43.335 31.119 9.155 1.00 23.27 78 SER A C 1
ATOM 621 O O . SER A 1 81 ? 44.377 31.721 8.897 1.00 28.29 78 SER A O 1
ATOM 624 N N . THR A 1 82 ? 42.666 31.294 10.286 1.00 19.92 79 THR A N 1
ATOM 625 C CA . THR A 1 82 ? 43.126 32.199 11.328 1.00 18.80 79 THR A CA 1
ATOM 626 C C . THR A 1 82 ? 44.436 31.713 11.927 1.00 19.69 79 THR A C 1
ATOM 627 O O . THR A 1 82 ? 45.352 32.504 12.168 1.00 21.35 79 THR A O 1
ATOM 631 N N . LEU A 1 83 ? 44.526 30.418 12.201 1.00 19.18 80 LEU A N 1
ATOM 632 C CA . LEU A 1 83 ? 45.799 29.879 12.673 1.00 20.64 80 LEU A CA 1
ATOM 633 C C . LEU A 1 83 ? 46.899 30.144 11.659 1.00 24.91 80 LEU A C 1
ATOM 634 O O . LEU A 1 83 ? 47.991 30.574 12.019 1.00 27.56 80 LEU A O 1
ATOM 639 N N . ALA A 1 84 ? 46.604 29.890 10.385 1.00 25.46 81 ALA A N 1
ATOM 640 C CA . ALA A 1 84 ? 47.576 30.119 9.312 1.00 24.21 81 ALA A CA 1
ATOM 641 C C . ALA A 1 84 ? 48.021 31.576 9.276 1.00 24.16 81 ALA A C 1
ATOM 642 O O . ALA A 1 84 ? 49.173 31.885 8.978 1.00 27.62 81 ALA A O 1
ATOM 644 N N . GLU A 1 85 ? 47.097 32.476 9.576 1.00 27.29 82 GLU A N 1
ATOM 645 C CA . GLU A 1 85 ? 47.423 33.892 9.597 1.00 26.26 82 GLU A CA 1
ATOM 646 C C . GLU A 1 85 ? 48.372 34.201 10.757 1.00 26.49 82 GLU A C 1
ATOM 647 O O . GLU A 1 85 ? 49.296 35.006 10.629 1.00 31.32 82 GLU A O 1
ATOM 653 N N . LEU A 1 86 ? 48.147 33.547 11.892 1.00 23.85 83 LEU A N 1
ATOM 654 C CA . LEU A 1 86 ? 48.977 33.773 13.073 1.00 23.35 83 LEU A CA 1
ATOM 655 C C . LEU A 1 86 ? 50.358 33.149 12.937 1.00 26.91 83 LEU A C 1
ATOM 656 O O . LEU A 1 86 ? 51.327 33.649 13.493 1.00 29.50 83 LEU A O 1
ATOM 661 N N . GLU A 1 87 ? 50.439 32.049 12.203 1.00 27.09 84 GLU A N 1
ATOM 662 C CA . GLU A 1 87 ? 51.713 31.392 11.959 1.00 35.32 84 GLU A CA 1
ATOM 663 C C . GLU A 1 87 ? 52.569 32.274 11.064 1.00 48.20 84 GLU A C 1
ATOM 664 O O . GLU A 1 87 ? 53.795 32.153 11.045 1.00 49.55 84 GLU A O 1
ATOM 666 N N . GLU A 1 88 ? 51.918 33.167 10.324 1.00 49.10 85 GLU A N 1
ATOM 667 C CA . GLU A 1 88 ? 52.633 34.107 9.470 1.00 51.74 85 GLU A CA 1
ATOM 668 C C . GLU A 1 88 ? 53.486 35.045 10.317 1.00 51.31 85 GLU A C 1
ATOM 669 O O . GLU A 1 88 ? 54.538 35.507 9.877 1.00 60.71 85 GL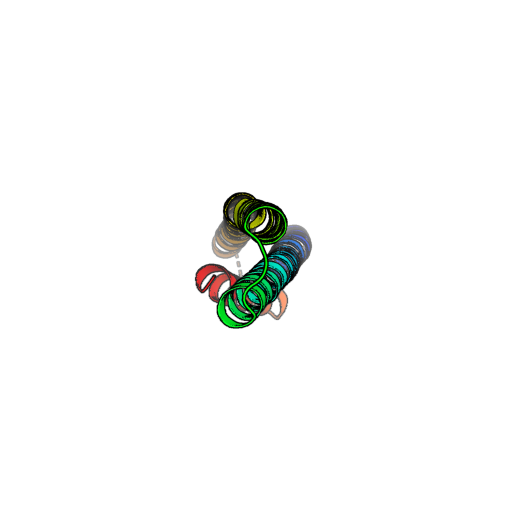U A O 1
ATOM 671 N N . THR A 1 89 ? 53.033 35.311 11.540 1.00 43.49 86 THR A N 1
ATOM 672 C CA . THR A 1 89 ? 53.764 36.174 12.462 1.00 48.83 86 THR A CA 1
ATOM 673 C C . THR A 1 89 ? 54.856 35.403 13.202 1.00 51.80 86 THR A C 1
ATOM 674 O O . THR A 1 89 ? 55.037 34.205 12.989 1.00 55.48 86 THR A O 1
ATOM 678 N N . GLU A 1 91 ? 55.451 35.192 17.082 1.00 50.65 88 GLU A N 1
ATOM 679 C CA . GLU A 1 91 ? 54.244 34.375 17.006 1.00 55.39 88 GLU A CA 1
ATOM 680 C C . GLU A 1 91 ? 54.245 33.275 18.066 1.00 47.67 88 GLU A C 1
ATOM 681 O O . GLU A 1 91 ? 53.890 32.131 17.784 1.00 51.53 88 GLU A O 1
ATOM 682 N N . LYS A 1 92 ? 54.640 33.635 19.285 1.00 42.91 89 LYS A N 1
ATOM 683 C CA . LYS A 1 92 ? 54.730 32.684 20.390 1.00 38.07 89 LYS A CA 1
ATOM 684 C C . LYS A 1 92 ? 53.385 32.031 20.673 1.00 32.18 89 LYS A C 1
ATOM 685 O O . LYS A 1 92 ? 52.354 32.699 20.707 1.00 35.24 89 LYS A O 1
ATOM 687 N N . GLU A 1 93 ? 53.396 30.720 20.881 1.00 26.89 90 GLU A N 1
ATOM 688 C CA . GLU A 1 93 ? 52.168 29.985 21.146 1.00 22.40 90 GLU A CA 1
ATOM 689 C C . GLU A 1 93 ? 51.720 30.108 22.600 1.00 28.13 90 GLU A C 1
ATOM 690 O O . GLU A 1 93 ? 52.436 29.713 23.528 1.00 25.41 90 GLU A O 1
ATOM 692 N N . GLY A 1 94 ? 50.526 30.654 22.796 1.00 19.57 91 GLY A N 1
ATOM 693 C CA . GLY A 1 94 ? 49.953 30.734 24.119 1.00 14.66 91 GLY A CA 1
ATOM 694 C C . GLY A 1 94 ? 48.714 29.864 24.211 1.00 13.26 91 GLY A C 1
ATOM 695 O O . GLY A 1 94 ? 48.485 29.001 23.368 1.00 15.80 91 GLY A O 1
ATOM 696 N N . PRO A 1 95 ? 47.916 30.074 25.252 1.00 14.14 92 PRO A N 1
ATOM 697 C CA . PRO A 1 95 ? 46.734 29.243 25.491 1.00 12.80 92 PRO A CA 1
ATOM 698 C C . PRO A 1 95 ? 45.743 29.243 24.333 1.00 13.39 92 PRO A C 1
ATOM 699 O O . PRO A 1 95 ? 45.091 28.234 24.113 1.00 14.43 92 PRO A O 1
ATOM 703 N N . GLU A 1 96 ? 45.600 30.353 23.623 1.00 13.31 93 GLU A N 1
ATOM 704 C CA . GLU A 1 96 ? 44.550 30.395 22.607 1.00 12.14 93 GLU A CA 1
ATOM 705 C C . GLU A 1 96 ? 44.948 29.600 21.381 1.00 12.56 93 GLU A C 1
ATOM 706 O O . GLU A 1 96 ? 44.129 28.897 20.779 1.00 13.87 93 GLU A O 1
ATOM 712 N N . ILE A 1 97 ? 46.213 29.713 20.996 1.00 13.19 94 ILE A N 1
ATOM 713 C CA . ILE A 1 97 ? 46.680 28.932 19.866 1.00 14.48 94 ILE A CA 1
ATOM 714 C C . ILE A 1 97 ? 46.682 27.459 20.257 1.00 16.03 94 ILE A C 1
ATOM 715 O O . ILE A 1 97 ? 46.283 26.603 19.470 1.00 15.05 94 ILE A O 1
ATOM 720 N N . GLU A 1 98 ? 47.107 27.170 21.485 1.00 14.00 95 GLU A N 1
ATOM 721 C CA . GLU A 1 98 ? 47.061 25.801 21.993 1.00 17.17 95 GLU A CA 1
ATOM 722 C C . GLU A 1 98 ? 45.653 25.240 21.876 1.00 16.55 95 GLU A C 1
ATOM 723 O O . GLU A 1 98 ? 45.448 24.132 21.377 1.00 16.19 95 GLU A O 1
ATOM 729 N N . ASP A 1 99 ? 44.689 26.024 22.350 1.00 14.94 96 ASP A N 1
ATOM 730 C CA . ASP A 1 99 ? 43.300 25.601 22.383 1.00 13.75 96 ASP A CA 1
ATOM 731 C C . ASP A 1 99 ? 42.798 25.382 20.968 1.00 15.19 96 ASP A C 1
ATOM 732 O O . ASP A 1 99 ? 42.108 24.399 20.690 1.00 15.49 96 ASP A O 1
ATOM 737 N N . ALA A 1 100 ? 43.152 26.291 20.072 1.00 13.90 97 ALA A N 1
ATOM 738 C CA . ALA A 1 100 ? 42.755 26.165 18.669 1.00 13.79 97 ALA A CA 1
ATOM 739 C C . ALA A 1 100 ? 43.311 24.903 18.035 1.00 16.89 97 ALA A C 1
ATOM 740 O O . ALA A 1 100 ? 42.620 24.194 17.316 1.00 15.52 97 ALA A O 1
ATOM 742 N N . LYS A 1 101 ? 44.582 24.637 18.288 1.00 16.64 98 LYS A N 1
ATOM 743 C CA . LYS A 1 101 ? 45.227 23.468 17.726 1.00 14.43 98 LYS A CA 1
ATOM 744 C C . LYS A 1 101 ? 44.628 22.197 18.297 1.00 17.13 98 LYS A C 1
ATOM 745 O O . LYS A 1 101 ? 44.429 21.223 17.577 1.00 19.54 98 LYS A O 1
ATOM 751 N N . LYS A 1 102 ? 44.318 22.207 19.588 1.00 18.49 99 LYS A N 1
ATOM 752 C CA . LYS A 1 102 ? 43.659 21.059 20.194 1.00 16.18 99 LYS A CA 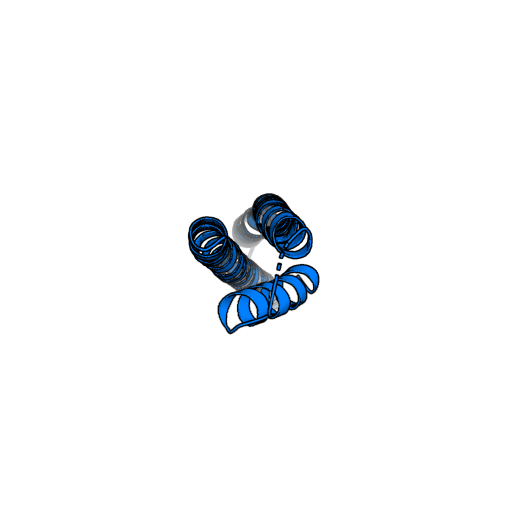1
ATOM 753 C C . LYS A 1 102 ? 42.306 20.854 19.528 1.00 17.98 99 LYS A C 1
ATOM 754 O O . LYS A 1 102 ? 41.905 19.732 19.223 1.00 20.25 99 LYS A O 1
ATOM 756 N N . THR A 1 103 ? 41.613 21.957 19.283 1.00 13.48 100 THR A N 1
ATOM 757 C CA . THR A 1 103 ? 40.283 21.901 18.700 1.00 11.74 100 THR A CA 1
ATOM 758 C C . THR A 1 103 ? 40.344 21.434 17.250 1.00 18.38 100 THR A C 1
ATOM 759 O O . THR A 1 103 ? 39.512 20.648 16.805 1.00 18.32 100 THR A O 1
ATOM 763 N N . VAL A 1 104 ? 41.338 21.902 16.510 1.00 14.07 101 VAL A N 1
ATOM 764 C CA . VAL A 1 104 ? 41.538 21.414 15.149 1.00 15.80 101 VAL A CA 1
ATOM 765 C C . VAL A 1 104 ? 41.678 19.909 15.151 1.00 18.41 101 VAL A C 1
ATOM 766 O O . VAL A 1 104 ? 41.068 19.218 14.340 1.00 23.15 101 VAL A O 1
ATOM 770 N N . ALA A 1 105 ? 42.480 19.398 16.077 1.00 18.37 102 ALA A N 1
ATOM 771 C CA . ALA A 1 105 ? 42.698 17.966 16.178 1.00 22.54 102 ALA A CA 1
ATOM 772 C C . ALA A 1 105 ? 41.388 17.255 16.498 1.00 26.51 102 ALA A C 1
ATOM 773 O O . ALA A 1 105 ? 41.074 16.221 15.905 1.00 30.10 102 ALA A O 1
ATOM 775 N N . ASP A 1 106 ? 40.618 17.818 17.421 1.00 21.86 103 ASP A N 1
ATOM 776 C CA . ASP A 1 106 ? 39.343 17.221 17.794 1.00 20.07 103 ASP A CA 1
ATOM 777 C C . ASP A 1 106 ? 38.352 17.255 16.640 1.00 20.78 103 ASP A C 1
ATOM 778 O O . ASP A 1 106 ? 37.643 16.280 16.379 1.00 24.00 103 ASP A O 1
ATOM 783 N N . VAL A 1 107 ? 38.295 18.384 15.949 1.00 17.11 104 VAL A N 1
ATOM 784 C CA . VAL A 1 107 ? 37.372 18.516 14.826 1.00 17.56 104 VAL A CA 1
ATOM 785 C C . VAL A 1 107 ? 37.697 17.511 13.724 1.00 19.13 104 VAL A C 1
ATOM 786 O O . VAL A 1 107 ? 36.796 16.867 13.171 1.00 23.41 104 VAL A O 1
ATOM 790 N N . GLU A 1 108 ? 38.982 17.359 13.416 1.00 21.41 105 GLU A N 1
ATOM 791 C CA . GLU A 1 108 ? 39.392 16.490 12.319 1.00 21.94 105 GLU A CA 1
ATOM 792 C C . GLU A 1 108 ? 39.079 15.040 12.631 1.00 29.87 105 GLU A C 1
ATOM 793 O O . GLU A 1 108 ? 38.978 14.216 11.721 1.00 32.85 105 GLU A O 1
ATOM 799 N N . LYS A 1 109 ? 38.911 14.733 13.914 1.00 24.97 106 LYS A N 1
ATOM 800 C CA . LYS A 1 109 ? 38.549 13.377 14.324 1.00 27.55 106 LYS A CA 1
ATOM 801 C C . LYS A 1 109 ? 37.070 13.098 14.058 1.00 28.56 106 LYS A C 1
ATOM 802 O O . LYS A 1 109 ? 36.627 11.951 14.113 1.00 32.70 106 LYS A O 1
ATOM 804 N N . GLN A 1 110 ? 36.309 14.154 13.783 1.00 28.43 107 GLN A N 1
ATOM 805 C CA . GLN A 1 110 ? 34.876 14.017 13.536 1.00 27.14 107 GLN A CA 1
ATOM 806 C C . GLN A 1 110 ? 34.599 13.705 12.071 1.00 34.54 107 GLN A C 1
ATOM 807 O O . GLN A 1 110 ? 35.527 13.577 11.275 1.00 42.19 107 GLN A O 1
#

Radius of gyration: 19.39 Å; Cα contacts (8 Å, |Δi|>4): 76; chains: 1; bounding box: 52×48×19 Å